Protein AF-A0A9Q0Z6P2-F1 (afdb_monomer_lite)

Foldseek 3Di:
DACAAPPPRHHAQKFKAALVPDGSHHPVVCCCCCPVVVQQADPPPRHHGPDIDMDGPPPPVDDDDNPCVVVPD

Secondary structure (DSSP, 8-state):
---B-TTT--B-SEEEE-TT----SBHHHHHHHHHTS---B-TTT--B-S--EEEE--GGGS------GGG--

Organism: NCBI:txid2511006

pLDDT: mean 90.12, std 10.17, range [53.44, 98.12]

InterPro domains:
  IPR001841 Zinc finger, RING-type [PS50089] (5-46)
  IPR013083 Zinc finger, RING/FYVE/PHD-type [G3DSA:3.30.40.10] (1-62)
  IPR044288 ZNF598/HEL2 [PTHR22938] (1-71)

Sequence (73 aa):
MDDSCAVCAEVLEWVAYGACGHREVCSTCVARLRFICDDRRCCICKTESSVVFVTKALGDYTRMINDFSVFAI

Radius of gyration: 11.73 Å; chains: 1; bounding box: 30×17×30 Å

Structure (mmCIF, N/CA/C/O backbone):
data_AF-A0A9Q0Z6P2-F1
#
_entry.id   AF-A0A9Q0Z6P2-F1
#
loop_
_atom_site.group_PDB
_atom_site.id
_atom_site.type_symbol
_atom_site.label_atom_id
_atom_site.label_alt_id
_atom_site.label_comp_id
_atom_site.label_asym_id
_atom_site.label_entity_id
_atom_site.label_seq_id
_atom_site.pdbx_PDB_ins_code
_atom_site.Cartn_x
_atom_site.Cartn_y
_atom_site.Cartn_z
_atom_site.occupancy
_atom_site.B_iso_or_equiv
_atom_site.auth_seq_id
_atom_site.auth_comp_id
_atom_site.auth_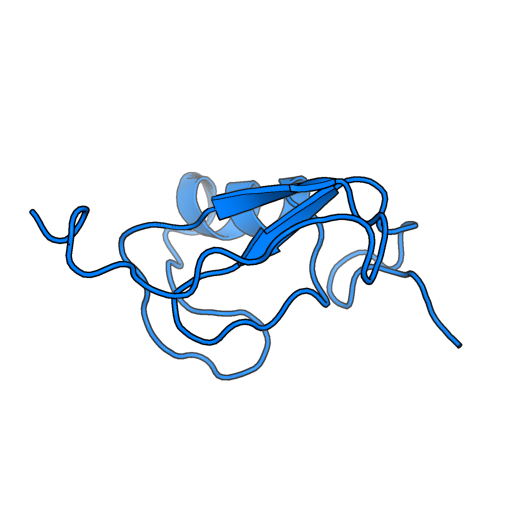asym_id
_atom_site.auth_atom_id
_atom_site.pdbx_PDB_model_num
ATOM 1 N N . MET A 1 1 ? 15.576 -10.852 -6.757 1.00 53.44 1 MET A N 1
ATOM 2 C CA . MET A 1 1 ? 14.348 -11.635 -6.985 1.00 53.44 1 MET A CA 1
ATOM 3 C C . MET A 1 1 ? 13.354 -11.185 -5.929 1.00 53.44 1 MET A C 1
ATOM 5 O O . MET A 1 1 ? 13.498 -11.612 -4.796 1.00 53.44 1 MET A O 1
ATOM 9 N N . ASP A 1 2 ? 12.441 -10.240 -6.116 1.00 55.97 2 ASP A N 1
ATOM 10 C CA . ASP A 1 2 ? 12.169 -9.257 -7.165 1.00 55.97 2 ASP A CA 1
ATOM 11 C C . ASP A 1 2 ? 11.706 -8.013 -6.393 1.00 55.97 2 ASP A C 1
ATOM 13 O O . ASP A 1 2 ? 10.669 -8.073 -5.734 1.00 55.97 2 ASP A O 1
ATOM 17 N N . ASP A 1 3 ? 12.460 -6.907 -6.426 1.00 78.38 3 ASP A N 1
ATOM 18 C CA . ASP A 1 3 ? 12.071 -5.635 -5.788 1.00 78.38 3 ASP A CA 1
ATOM 19 C C . ASP A 1 3 ? 10.973 -4.949 -6.614 1.00 78.38 3 ASP A C 1
ATOM 21 O O . ASP A 1 3 ? 11.077 -3.779 -6.965 1.00 78.38 3 ASP A O 1
ATOM 25 N N . SER A 1 4 ? 9.946 -5.701 -7.003 1.00 94.06 4 SER A N 1
ATOM 26 C CA . SER A 1 4 ? 8.860 -5.262 -7.869 1.00 94.06 4 SER A CA 1
ATOM 27 C C . SER A 1 4 ? 7.523 -5.393 -7.156 1.00 94.06 4 SER A C 1
ATOM 29 O O . SER A 1 4 ? 7.302 -6.280 -6.332 1.00 94.06 4 SER A O 1
ATOM 31 N N . CYS A 1 5 ? 6.616 -4.480 -7.462 1.00 95.69 5 CYS A N 1
ATOM 32 C CA . CYS A 1 5 ? 5.281 -4.455 -6.909 1.00 95.69 5 CYS A CA 1
ATOM 33 C C . CYS A 1 5 ? 4.478 -5.654 -7.414 1.00 95.69 5 CYS A C 1
ATOM 35 O O . CYS A 1 5 ? 4.260 -5.790 -8.615 1.00 95.69 5 CYS A O 1
ATOM 37 N N . ALA A 1 6 ? 3.917 -6.446 -6.502 1.00 95.38 6 ALA A N 1
ATOM 38 C CA . ALA A 1 6 ? 3.075 -7.599 -6.822 1.00 95.38 6 ALA A CA 1
ATOM 39 C C . ALA A 1 6 ? 1.795 -7.246 -7.612 1.00 95.38 6 ALA A C 1
ATOM 41 O O . ALA A 1 6 ? 1.102 -8.139 -8.090 1.00 95.38 6 ALA A O 1
ATOM 42 N N . VAL A 1 7 ? 1.457 -5.955 -7.731 1.00 96.19 7 VAL A N 1
ATOM 43 C CA . VAL A 1 7 ? 0.275 -5.470 -8.461 1.00 96.19 7 VAL A CA 1
ATOM 44 C C . VAL A 1 7 ? 0.635 -4.921 -9.840 1.00 96.19 7 VAL A C 1
ATOM 46 O O . VAL A 1 7 ? -0.010 -5.279 -10.819 1.00 96.19 7 VAL A O 1
ATOM 49 N N . CYS A 1 8 ? 1.627 -4.034 -9.930 1.00 96.94 8 CYS A N 1
ATOM 50 C CA . CYS A 1 8 ? 1.957 -3.342 -11.181 1.00 96.94 8 CYS A CA 1
ATOM 51 C C . CYS A 1 8 ? 3.304 -3.741 -11.789 1.00 96.94 8 CYS A C 1
ATOM 53 O O . CYS A 1 8 ? 3.658 -3.189 -12.820 1.00 96.94 8 CYS A O 1
ATOM 55 N N . ALA A 1 9 ? 4.052 -4.651 -11.157 1.00 95.88 9 ALA A N 1
ATOM 56 C CA . ALA A 1 9 ? 5.387 -5.110 -11.559 1.00 95.88 9 ALA A CA 1
ATOM 57 C C . ALA A 1 9 ? 6.478 -4.018 -11.658 1.00 95.88 9 ALA A C 1
ATOM 59 O O . ALA A 1 9 ? 7.605 -4.310 -12.045 1.00 95.88 9 ALA A O 1
ATOM 60 N N . GLU A 1 10 ? 6.180 -2.779 -11.258 1.00 95.44 10 GLU A N 1
ATOM 61 C CA . GLU A 1 10 ? 7.154 -1.682 -11.164 1.00 95.44 10 GLU A CA 1
ATOM 62 C C . GLU A 1 10 ? 8.072 -1.832 -9.951 1.00 95.44 10 GLU A C 1
ATOM 64 O O . GLU A 1 10 ? 7.674 -2.415 -8.942 1.00 95.44 10 GLU A O 1
ATOM 69 N N . VAL A 1 11 ? 9.266 -1.239 -10.011 1.00 93.94 11 VAL A N 1
ATOM 70 C CA . VAL A 1 11 ? 10.246 -1.282 -8.915 1.00 93.94 11 VAL A CA 1
ATOM 71 C C . VAL A 1 11 ? 9.680 -0.664 -7.626 1.00 93.94 11 VAL A C 1
ATOM 73 O O . VAL A 1 11 ? 9.070 0.408 -7.628 1.00 93.94 11 VAL A O 1
ATOM 76 N N . LEU A 1 12 ? 9.891 -1.335 -6.493 1.00 93.69 12 LEU A N 1
ATOM 77 C CA . LEU A 1 12 ? 9.481 -0.882 -5.168 1.00 93.69 12 LEU A CA 1
ATOM 78 C C . LEU A 1 12 ? 10.467 0.158 -4.638 1.00 93.69 12 LEU A C 1
ATOM 80 O O . LEU A 1 12 ? 11.437 -0.171 -3.970 1.00 93.69 12 LEU A O 1
ATOM 84 N N . GLU A 1 13 ? 10.187 1.435 -4.884 1.00 93.62 13 GLU A N 1
ATOM 85 C CA . GLU A 1 13 ? 10.880 2.540 -4.203 1.00 93.62 13 GLU A CA 1
ATOM 86 C C . GLU A 1 13 ? 10.185 2.930 -2.891 1.00 93.62 13 GLU A C 1
ATOM 88 O O . GLU A 1 13 ? 10.828 3.243 -1.884 1.00 93.62 13 GLU A O 1
ATOM 93 N N . TRP A 1 14 ? 8.852 2.885 -2.906 1.00 95.50 14 TRP A N 1
ATOM 94 C CA . TRP A 1 14 ? 7.974 3.228 -1.794 1.00 95.50 14 TRP A CA 1
ATOM 95 C C . TRP A 1 14 ? 6.924 2.146 -1.617 1.0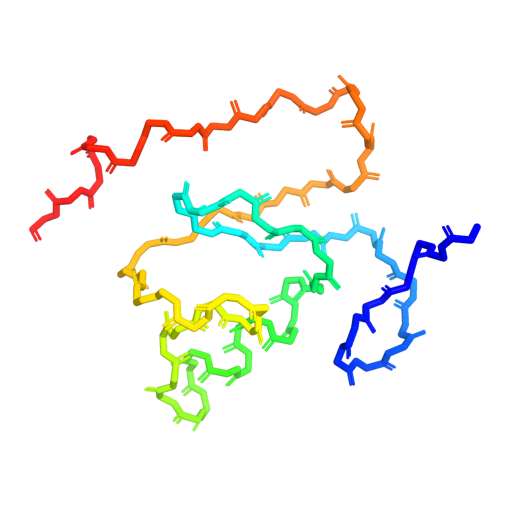0 95.50 14 TRP A C 1
ATOM 97 O O . TRP A 1 14 ? 6.194 1.822 -2.555 1.00 95.50 14 TRP A O 1
ATOM 107 N N . VAL A 1 15 ? 6.805 1.636 -0.399 1.00 95.12 15 VAL A N 1
ATOM 108 C CA . VAL A 1 15 ? 5.845 0.592 -0.031 1.00 95.12 15 VAL A CA 1
ATOM 109 C C . VAL A 1 15 ? 4.787 1.160 0.892 1.00 95.12 15 VAL A C 1
ATOM 111 O O . VAL A 1 15 ? 5.030 2.144 1.599 1.00 95.12 15 VAL A O 1
ATOM 114 N N . ALA A 1 16 ? 3.620 0.523 0.910 1.00 95.88 16 ALA A N 1
ATOM 115 C CA . ALA A 1 16 ? 2.629 0.781 1.939 1.00 95.88 16 ALA A CA 1
ATOM 116 C C . ALA A 1 16 ? 2.111 -0.519 2.555 1.00 95.88 16 ALA A C 1
ATOM 118 O O . ALA A 1 16 ? 1.823 -1.472 1.835 1.00 95.88 16 ALA A O 1
ATOM 119 N N . TYR A 1 17 ? 1.993 -0.552 3.882 1.00 94.44 17 TYR A N 1
ATOM 120 C CA . TYR A 1 17 ? 1.619 -1.754 4.628 1.00 94.44 17 TYR A CA 1
ATOM 121 C C . TYR A 1 17 ? 0.740 -1.424 5.839 1.00 94.44 17 TYR A C 1
ATOM 123 O O . TYR A 1 17 ? 0.842 -0.349 6.429 1.00 94.44 17 TYR A O 1
ATOM 131 N N . GLY A 1 18 ? -0.148 -2.355 6.192 1.00 94.31 18 GLY A N 1
ATOM 132 C CA . GLY A 1 18 ? -0.925 -2.325 7.437 1.00 94.31 18 GLY A CA 1
ATOM 133 C C . GLY A 1 18 ? -0.261 -3.161 8.535 1.00 94.31 18 GLY A C 1
ATOM 134 O O . GLY A 1 18 ? 0.841 -3.670 8.344 1.00 94.31 18 GLY A O 1
ATOM 135 N N . ALA A 1 19 ? -0.962 -3.407 9.644 1.00 92.50 19 ALA A N 1
ATOM 136 C CA . ALA A 1 19 ? -0.449 -4.202 10.774 1.00 92.50 19 ALA A CA 1
ATOM 137 C C . ALA A 1 19 ? 0.028 -5.621 10.400 1.00 92.50 19 ALA A C 1
ATOM 139 O O . ALA A 1 19 ? 0.825 -6.218 11.115 1.00 92.50 19 ALA A O 1
ATOM 140 N N . CYS A 1 20 ? -0.422 -6.149 9.257 1.00 93.38 20 CYS A N 1
ATOM 141 C CA . CYS A 1 20 ? 0.041 -7.423 8.707 1.00 93.38 20 CYS A CA 1
ATOM 142 C C . CYS A 1 20 ? 1.502 -7.423 8.213 1.00 93.38 20 CYS A C 1
ATOM 144 O O . CYS A 1 20 ? 2.050 -8.498 8.001 1.00 93.38 20 CYS A O 1
ATOM 146 N N . GLY A 1 21 ? 2.128 -6.259 7.997 1.00 92.19 21 GLY A N 1
ATOM 147 C CA . GLY A 1 21 ? 3.554 -6.154 7.653 1.00 92.19 21 GLY A CA 1
ATOM 148 C C . GLY A 1 21 ? 3.948 -6.508 6.210 1.00 92.19 21 GLY A C 1
ATOM 149 O O . GLY A 1 21 ? 5.124 -6.395 5.873 1.00 92.19 21 GLY A O 1
ATOM 150 N N . HIS A 1 22 ? 3.003 -6.898 5.351 1.00 94.12 22 HIS A N 1
ATOM 151 C CA . HIS A 1 22 ? 3.250 -7.192 3.931 1.00 94.12 22 HIS A CA 1
ATOM 152 C C . HIS A 1 22 ? 3.641 -5.926 3.148 1.00 94.12 22 HIS A C 1
ATOM 154 O O . HIS A 1 22 ? 2.881 -4.956 3.124 1.00 94.12 22 HIS A O 1
ATOM 160 N N . ARG A 1 23 ? 4.823 -5.937 2.517 1.00 93.25 23 ARG A N 1
ATOM 161 C CA . ARG A 1 23 ? 5.485 -4.794 1.846 1.00 93.25 23 ARG A CA 1
ATOM 162 C C . ARG A 1 23 ? 5.720 -5.013 0.348 1.00 93.25 23 ARG A C 1
ATOM 164 O O . ARG A 1 23 ? 6.439 -4.256 -0.289 1.00 93.25 23 ARG A O 1
ATOM 171 N N . GLU A 1 24 ? 5.090 -6.023 -0.227 1.00 94.69 24 GLU A N 1
ATOM 172 C CA . GLU A 1 24 ? 5.259 -6.455 -1.614 1.00 94.69 24 GLU A CA 1
ATOM 173 C C . GLU A 1 24 ? 4.503 -5.555 -2.613 1.00 94.69 24 GLU A C 1
ATOM 175 O O . GLU A 1 24 ? 4.442 -5.851 -3.803 1.00 94.69 24 GLU A O 1
ATOM 180 N N . VAL A 1 25 ? 3.882 -4.461 -2.154 1.00 96.25 25 VAL A N 1
ATOM 181 C CA . VAL A 1 25 ? 3.042 -3.579 -2.975 1.00 96.25 25 VAL A CA 1
ATOM 182 C C . VAL A 1 25 ? 3.464 -2.123 -2.814 1.00 96.25 25 VAL A C 1
ATOM 184 O O . VAL A 1 25 ? 3.658 -1.628 -1.700 1.00 96.25 25 VAL A O 1
ATOM 187 N N . CYS A 1 26 ? 3.569 -1.414 -3.940 1.00 97.12 26 CYS A N 1
ATOM 188 C CA . CYS A 1 26 ? 3.953 -0.011 -3.941 1.00 97.12 26 CYS A CA 1
ATOM 189 C C . CYS A 1 26 ? 2.863 0.883 -3.333 1.00 97.12 26 CYS A C 1
ATOM 191 O O . CYS A 1 26 ? 1.661 0.597 -3.415 1.00 97.12 26 CYS A O 1
ATOM 193 N N . SER A 1 27 ? 3.282 2.014 -2.768 1.00 97.31 27 SER A N 1
ATOM 194 C CA . SER A 1 27 ? 2.382 2.981 -2.130 1.00 97.31 27 SER A CA 1
ATOM 195 C C . SER A 1 27 ? 1.278 3.477 -3.069 1.00 97.31 27 SER A C 1
ATOM 197 O O . SER A 1 27 ? 0.132 3.633 -2.650 1.00 97.31 27 SER A O 1
ATOM 199 N N . THR A 1 28 ? 1.583 3.646 -4.359 1.00 98.06 28 THR A N 1
ATOM 200 C CA . THR A 1 28 ? 0.611 4.062 -5.376 1.00 98.06 28 THR A CA 1
ATOM 201 C C . THR A 1 28 ? -0.484 3.022 -5.595 1.00 98.06 28 THR A C 1
ATOM 203 O O . THR A 1 28 ? -1.657 3.385 -5.668 1.00 98.06 28 THR A O 1
ATOM 206 N N . CYS A 1 29 ? -0.141 1.733 -5.682 1.00 98.12 29 CYS A N 1
ATOM 207 C CA . CYS A 1 29 ? -1.138 0.674 -5.852 1.00 98.12 29 CYS A CA 1
ATOM 208 C C . CYS A 1 29 ? -2.028 0.541 -4.613 1.00 98.12 29 CYS A C 1
ATOM 210 O O . CYS A 1 29 ? -3.247 0.438 -4.753 1.00 98.12 29 CYS A O 1
ATOM 212 N N . VAL A 1 30 ? -1.449 0.638 -3.412 1.00 97.75 30 VAL A N 1
ATOM 213 C CA . VAL A 1 30 ? -2.228 0.660 -2.164 1.00 97.75 30 VAL A CA 1
ATOM 214 C C . VAL A 1 30 ? -3.170 1.866 -2.126 1.00 97.75 30 VAL A C 1
ATOM 216 O O . VAL A 1 30 ? -4.349 1.702 -1.827 1.00 97.75 30 VAL A O 1
ATOM 219 N N . ALA A 1 31 ? -2.703 3.067 -2.483 1.00 97.81 31 ALA A N 1
ATOM 220 C CA . ALA A 1 31 ? -3.552 4.258 -2.531 1.00 97.81 31 ALA A CA 1
ATOM 221 C C . ALA A 1 31 ? -4.703 4.111 -3.541 1.00 97.81 31 ALA A C 1
ATOM 223 O O . ALA A 1 31 ? -5.847 4.413 -3.213 1.00 97.81 31 ALA A O 1
ATOM 224 N N . ARG A 1 32 ? -4.432 3.595 -4.748 1.00 98.12 32 ARG A N 1
ATOM 225 C CA . ARG A 1 32 ? -5.472 3.347 -5.761 1.00 98.12 32 ARG A CA 1
ATOM 226 C C . ARG A 1 32 ? -6.543 2.389 -5.247 1.00 98.12 32 ARG A C 1
ATOM 228 O O . ARG A 1 32 ? -7.722 2.700 -5.358 1.00 98.12 32 ARG A O 1
ATOM 235 N N . LEU A 1 33 ? -6.153 1.271 -4.636 1.00 96.50 33 LEU A N 1
ATOM 236 C CA . LEU A 1 33 ? -7.117 0.319 -4.079 1.00 96.50 33 LEU A CA 1
ATOM 237 C C . LEU A 1 33 ? -7.982 0.952 -2.989 1.00 96.50 33 LEU A C 1
ATOM 239 O O . LEU A 1 33 ? -9.200 0.811 -3.027 1.00 96.50 33 LEU A O 1
ATOM 243 N N . ARG A 1 34 ? -7.372 1.711 -2.076 1.00 96.88 34 ARG A N 1
ATOM 244 C CA . ARG A 1 34 ? -8.088 2.318 -0.948 1.00 96.88 34 ARG A CA 1
ATOM 245 C C . ARG A 1 34 ? -9.001 3.472 -1.349 1.00 96.88 34 ARG A C 1
ATOM 247 O O . ARG A 1 34 ? -10.088 3.577 -0.802 1.00 96.88 34 ARG A O 1
ATOM 254 N N . PHE A 1 35 ? -8.564 4.348 -2.254 1.00 96.88 35 PHE A N 1
ATOM 255 C CA . PHE A 1 35 ? -9.296 5.579 -2.584 1.00 96.88 35 PHE A CA 1
ATOM 256 C C . PHE A 1 35 ? -10.162 5.473 -3.841 1.00 96.88 35 PHE A C 1
ATOM 258 O O . PHE A 1 35 ? -11.154 6.185 -3.942 1.00 96.88 35 PHE A O 1
ATOM 265 N N . ILE A 1 36 ? -9.794 4.623 -4.804 1.00 97.25 36 ILE A N 1
ATOM 266 C CA . ILE A 1 36 ? -10.530 4.477 -6.071 1.00 97.25 36 ILE A CA 1
ATOM 267 C C . ILE A 1 36 ? -11.436 3.249 -6.021 1.00 97.25 36 ILE A C 1
ATOM 269 O O . ILE A 1 36 ? -12.587 3.323 -6.440 1.00 97.25 36 ILE A O 1
ATOM 273 N N . CYS A 1 37 ? -10.930 2.128 -5.504 1.00 96.56 37 CYS A N 1
ATOM 274 C CA . CYS A 1 37 ? -11.687 0.875 -5.446 1.00 96.56 37 CYS A CA 1
ATOM 275 C C . CYS A 1 37 ? -12.419 0.657 -4.110 1.00 96.56 37 CYS A C 1
ATOM 277 O O . CYS A 1 37 ? -13.106 -0.351 -3.980 1.00 96.56 37 CYS A O 1
ATOM 279 N N . ASP A 1 38 ? -12.237 1.551 -3.129 1.00 96.81 38 ASP A N 1
ATOM 280 C CA . ASP A 1 38 ? -12.719 1.424 -1.740 1.00 96.81 38 ASP A CA 1
ATOM 281 C C . ASP A 1 38 ? -12.352 0.076 -1.073 1.00 96.81 38 ASP A C 1
ATOM 283 O O . ASP A 1 38 ? -13.020 -0.399 -0.158 1.00 96.81 38 ASP A O 1
ATOM 287 N N . ASP A 1 39 ? -11.250 -0.556 -1.502 1.00 97.00 39 ASP A N 1
ATOM 288 C CA . ASP A 1 39 ? -10.745 -1.794 -0.903 1.00 97.00 39 ASP A CA 1
ATOM 289 C C . ASP A 1 39 ? -9.601 -1.486 0.068 1.00 97.00 39 ASP A C 1
ATOM 291 O O . ASP A 1 39 ? -8.490 -1.101 -0.312 1.00 97.00 39 ASP A O 1
ATOM 295 N N . ARG A 1 40 ? -9.882 -1.662 1.362 1.00 96.56 40 ARG A N 1
ATOM 296 C CA . ARG A 1 40 ? -8.944 -1.396 2.462 1.00 96.56 40 ARG A CA 1
ATOM 297 C C . ARG A 1 40 ? -8.159 -2.623 2.911 1.00 96.56 40 ARG A C 1
ATOM 299 O O . ARG A 1 40 ? -7.418 -2.544 3.895 1.00 96.56 40 ARG A O 1
ATOM 306 N N . ARG A 1 41 ? -8.316 -3.756 2.230 1.00 97.06 41 ARG A N 1
ATOM 307 C CA . ARG A 1 41 ? -7.650 -5.007 2.590 1.00 97.06 41 ARG A CA 1
ATOM 308 C C . ARG A 1 41 ? -6.230 -5.056 2.045 1.00 97.06 41 ARG A C 1
ATOM 310 O O . ARG A 1 41 ? -5.921 -4.527 0.979 1.00 97.06 41 ARG A O 1
ATOM 317 N N . CYS A 1 42 ? -5.353 -5.743 2.768 1.00 96.44 42 CYS A N 1
ATOM 318 C CA . CYS A 1 42 ? -4.024 -6.074 2.270 1.00 96.44 42 CYS A CA 1
ATOM 319 C C . CYS A 1 42 ? -4.133 -6.874 0.960 1.00 96.44 42 CYS A C 1
ATOM 321 O O . CYS A 1 42 ? -4.902 -7.830 0.874 1.00 96.44 42 CYS A O 1
ATOM 323 N N . CYS A 1 43 ? -3.329 -6.536 -0.050 1.00 94.12 43 CYS A N 1
ATOM 324 C CA . CYS A 1 43 ? -3.332 -7.250 -1.330 1.00 94.12 43 CYS A CA 1
ATOM 325 C C . CYS A 1 43 ? -2.930 -8.722 -1.191 1.00 94.12 43 CYS A C 1
ATOM 327 O O . CYS A 1 43 ? -3.433 -9.546 -1.955 1.00 94.12 43 CYS A O 1
ATOM 329 N N . ILE A 1 44 ? -2.073 -9.018 -0.208 1.00 96.00 44 ILE A N 1
ATOM 330 C CA . ILE A 1 44 ? -1.429 -10.316 -0.004 1.00 96.00 44 ILE A CA 1
ATOM 331 C C . ILE A 1 44 ? -2.301 -11.219 0.869 1.00 96.00 44 ILE A C 1
ATOM 333 O O . ILE A 1 44 ? -2.825 -12.220 0.393 1.00 96.00 44 ILE A O 1
ATOM 337 N N . CYS A 1 45 ? -2.539 -10.837 2.126 1.00 97.12 45 CYS A N 1
ATOM 338 C CA . CYS A 1 45 ? -3.261 -11.679 3.086 1.00 97.12 45 CYS A CA 1
ATOM 339 C C . CYS A 1 45 ? -4.750 -11.340 3.248 1.00 97.12 45 CYS A C 1
ATOM 341 O O . CYS A 1 45 ? -5.436 -11.982 4.037 1.00 97.12 45 CYS A O 1
ATOM 343 N N . LYS A 1 46 ? -5.259 -10.320 2.544 1.00 96.25 46 LYS A N 1
ATOM 344 C CA . LYS A 1 46 ? -6.660 -9.853 2.603 1.00 96.25 46 LYS A CA 1
ATOM 345 C C . LYS A 1 46 ? -7.150 -9.370 3.976 1.00 96.25 46 LYS A C 1
ATOM 347 O O . LYS A 1 46 ? -8.322 -9.025 4.099 1.00 96.25 46 LYS A O 1
ATOM 352 N N . THR A 1 47 ? -6.273 -9.264 4.977 1.00 95.88 47 THR A N 1
ATOM 353 C CA . THR A 1 47 ? -6.593 -8.644 6.270 1.00 95.88 47 THR A CA 1
ATOM 354 C C . THR A 1 47 ? -7.025 -7.197 6.060 1.00 95.88 47 THR A C 1
ATOM 356 O O . THR A 1 47 ? 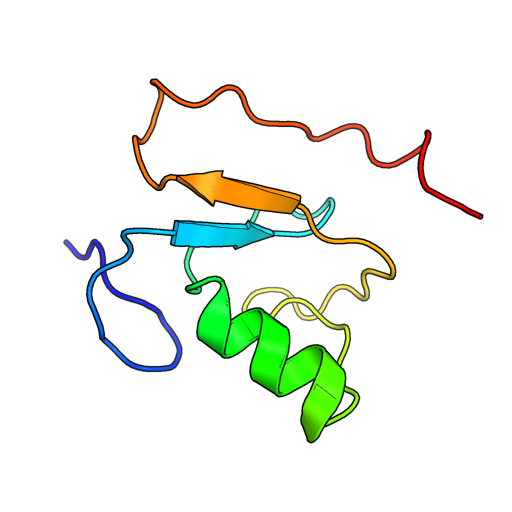-6.330 -6.430 5.387 1.00 95.88 47 THR A O 1
ATOM 359 N N . GLU A 1 48 ? -8.173 -6.829 6.620 1.00 94.75 48 GLU A N 1
ATOM 360 C CA . GLU A 1 48 ? -8.659 -5.454 6.610 1.00 94.75 48 GLU A CA 1
ATOM 361 C C . GLU A 1 48 ? -7.750 -4.553 7.451 1.00 94.75 48 GLU A C 1
ATOM 363 O O . GLU A 1 48 ? -7.249 -4.948 8.503 1.00 94.75 48 GLU A O 1
ATOM 368 N N . SER A 1 49 ? -7.507 -3.334 6.974 1.00 92.62 49 SER A N 1
ATOM 369 C CA . SER A 1 49 ? -6.667 -2.375 7.678 1.00 92.62 49 SER A CA 1
ATOM 370 C C . SER A 1 49 ? -7.189 -0.962 7.453 1.00 92.62 49 SER A C 1
ATOM 372 O O . SER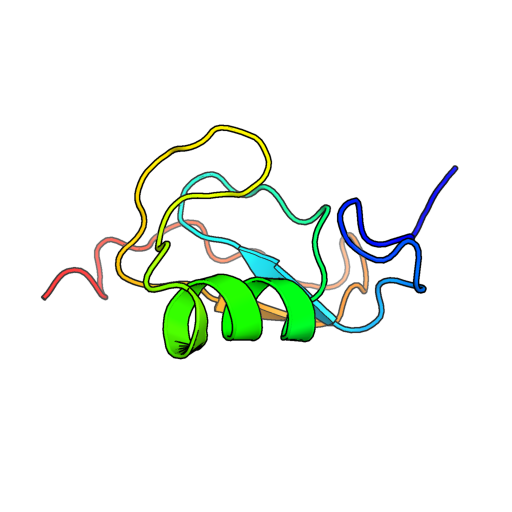 A 1 49 ? -7.244 -0.487 6.319 1.00 92.62 49 SER A O 1
ATOM 374 N N . SER A 1 50 ? -7.599 -0.270 8.516 1.00 91.56 50 SER A N 1
ATOM 375 C CA . SER A 1 50 ? -8.100 1.112 8.451 1.00 91.56 50 SER A CA 1
ATOM 376 C C . SER A 1 50 ? -6.984 2.134 8.211 1.00 91.56 50 SER A C 1
ATOM 378 O O . SER A 1 50 ? -7.201 3.128 7.518 1.00 91.56 50 SER A O 1
ATOM 380 N N . VAL A 1 51 ? -5.775 1.844 8.692 1.00 92.50 51 VAL A N 1
ATOM 381 C CA . VAL A 1 51 ? -4.590 2.704 8.607 1.00 92.50 51 VAL A CA 1
ATOM 382 C C . VAL A 1 51 ? -3.441 1.926 7.975 1.00 92.50 51 VAL A C 1
ATOM 384 O O . VAL A 1 51 ? -3.232 0.762 8.293 1.00 92.50 51 VAL A O 1
ATOM 387 N N . VAL A 1 52 ? -2.681 2.573 7.092 1.00 94.94 52 VAL A N 1
ATOM 388 C CA . VAL A 1 52 ? -1.466 2.014 6.482 1.00 94.94 52 VAL A CA 1
ATOM 389 C C . VAL A 1 52 ? -0.306 2.990 6.654 1.00 94.94 52 VAL A C 1
ATOM 391 O O . VAL A 1 52 ? -0.513 4.202 6.608 1.00 94.94 52 VAL A O 1
ATOM 394 N N . PHE A 1 53 ? 0.912 2.477 6.810 1.00 94.06 53 PHE A N 1
ATOM 395 C CA . PHE A 1 53 ? 2.130 3.283 6.746 1.00 94.06 53 PHE A CA 1
ATOM 396 C C . PHE A 1 53 ? 2.691 3.286 5.344 1.00 94.06 53 PHE A C 1
ATOM 398 O O . PHE A 1 53 ? 2.727 2.246 4.695 1.00 94.06 53 PHE A O 1
ATOM 405 N N . VAL A 1 54 ? 3.193 4.441 4.920 1.00 95.25 54 VAL A N 1
ATOM 406 C CA . VAL A 1 54 ? 3.986 4.587 3.702 1.00 95.25 54 VAL A CA 1
ATOM 407 C C . VAL A 1 54 ? 5.437 4.787 4.104 1.00 95.25 54 VAL A C 1
AT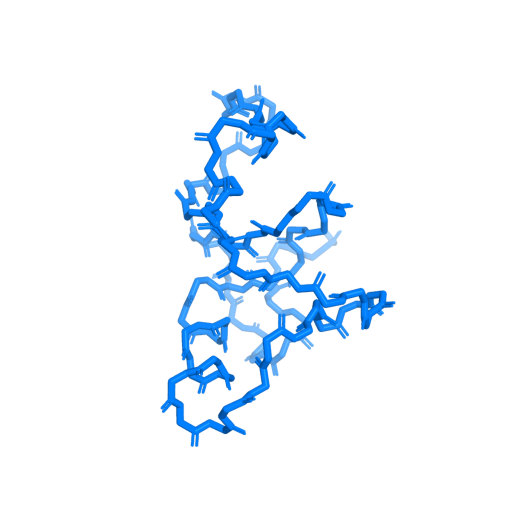OM 409 O O . VAL A 1 54 ? 5.733 5.629 4.950 1.00 95.25 54 VAL A O 1
ATOM 412 N N . THR A 1 55 ? 6.343 4.019 3.509 1.00 93.69 55 THR A N 1
ATOM 413 C CA . THR A 1 55 ? 7.774 4.147 3.791 1.00 93.69 55 THR A CA 1
ATOM 414 C C . THR A 1 55 ? 8.632 3.806 2.580 1.00 93.69 55 THR A C 1
ATOM 416 O O . THR A 1 55 ? 8.165 3.176 1.629 1.00 93.69 55 THR A O 1
ATOM 419 N N . LYS A 1 56 ? 9.898 4.223 2.615 1.00 92.56 56 LYS A N 1
ATOM 420 C CA . LYS A 1 56 ? 10.870 3.910 1.570 1.00 92.56 56 LYS A CA 1
ATOM 421 C C . LYS A 1 56 ? 11.297 2.443 1.670 1.00 92.56 56 LYS A C 1
ATOM 423 O O . LYS A 1 56 ? 11.495 1.921 2.766 1.00 92.56 56 LYS A O 1
ATOM 428 N N . ALA A 1 57 ? 11.468 1.784 0.531 1.00 87.69 57 ALA A N 1
ATOM 429 C CA . ALA A 1 57 ? 11.844 0.375 0.437 1.00 87.69 57 ALA A CA 1
ATOM 430 C C . ALA A 1 57 ? 13.358 0.148 0.644 1.00 87.69 57 ALA A C 1
ATOM 432 O O . ALA A 1 57 ? 14.019 -0.485 -0.168 1.00 87.69 57 ALA A O 1
ATOM 433 N N . LEU A 1 58 ? 13.946 0.681 1.721 1.00 86.50 58 LEU A N 1
ATOM 434 C CA . LEU A 1 58 ? 15.385 0.519 2.001 1.00 86.50 58 LEU A CA 1
ATOM 435 C C . LEU A 1 58 ? 15.701 -0.757 2.806 1.00 86.50 58 LEU A C 1
ATOM 437 O O . LEU A 1 58 ? 16.648 -0.765 3.587 1.00 86.50 58 LEU A O 1
ATOM 441 N N . GLY A 1 59 ? 14.895 -1.815 2.681 1.00 79.12 59 GLY A N 1
ATOM 442 C CA . GLY A 1 59 ? 15.082 -3.058 3.441 1.00 79.12 59 GLY A CA 1
ATOM 443 C C . GLY A 1 59 ? 15.198 -2.821 4.954 1.00 79.12 59 GLY A C 1
ATOM 444 O O . GLY A 1 59 ? 14.368 -2.126 5.546 1.00 79.12 59 GLY A O 1
ATOM 445 N N . ASP A 1 60 ? 16.252 -3.365 5.567 1.00 78.06 60 ASP A N 1
ATOM 446 C CA . ASP A 1 60 ? 16.507 -3.294 7.015 1.00 78.06 60 ASP A CA 1
ATOM 447 C C . ASP A 1 60 ? 16.948 -1.905 7.510 1.00 78.06 60 ASP A C 1
ATOM 449 O O . ASP A 1 60 ? 16.937 -1.639 8.712 1.00 78.06 60 ASP A O 1
ATOM 453 N N . TYR A 1 61 ? 17.278 -0.974 6.606 1.00 80.38 61 TYR A N 1
ATOM 454 C CA . TYR A 1 61 ? 17.593 0.414 6.975 1.00 80.38 61 TYR A CA 1
ATOM 455 C C . TYR A 1 61 ? 16.351 1.221 7.370 1.00 80.38 61 TYR A C 1
ATOM 457 O O . TYR A 1 61 ? 16.464 2.329 7.895 1.00 80.38 61 TYR A O 1
ATOM 465 N N . THR A 1 62 ? 15.156 0.690 7.111 1.00 80.69 62 THR A N 1
ATOM 466 C CA . THR A 1 62 ? 13.891 1.332 7.463 1.00 80.69 62 THR A CA 1
ATOM 467 C C . THR A 1 62 ? 13.257 0.613 8.643 1.00 80.69 62 THR A C 1
ATOM 469 O O . THR A 1 62 ? 12.766 -0.508 8.515 1.00 80.69 62 THR A O 1
ATOM 472 N N . ARG A 1 63 ? 13.223 1.282 9.803 1.00 83.00 63 ARG A N 1
ATOM 473 C CA . ARG A 1 63 ? 12.537 0.754 10.987 1.00 83.00 63 ARG A CA 1
ATOM 474 C C . ARG A 1 63 ? 11.055 0.543 10.675 1.00 83.00 63 ARG A C 1
ATOM 476 O O . ARG A 1 63 ? 10.357 1.478 10.289 1.00 83.00 63 ARG A O 1
ATOM 483 N N . MET A 1 64 ? 10.579 -0.679 10.889 1.00 82.12 64 MET A N 1
ATOM 484 C CA . MET A 1 64 ? 9.168 -1.019 10.728 1.00 82.12 64 MET A CA 1
ATOM 485 C C . MET A 1 64 ? 8.354 -0.569 11.941 1.00 82.12 64 MET A C 1
ATOM 487 O O . MET A 1 64 ? 8.797 -0.701 13.086 1.00 82.12 64 MET A O 1
ATOM 491 N N . ILE A 1 65 ? 7.158 -0.048 11.675 1.00 84.31 65 ILE A N 1
ATOM 492 C CA . ILE A 1 65 ? 6.164 0.282 12.693 1.00 84.31 65 ILE A CA 1
ATOM 493 C C . ILE A 1 65 ? 5.082 -0.784 12.601 1.00 84.31 65 ILE A C 1
ATOM 495 O O . ILE A 1 65 ? 4.301 -0.804 11.656 1.00 84.31 65 ILE A O 1
ATOM 499 N N . ASN A 1 66 ? 5.058 -1.675 13.588 1.00 77.12 66 ASN A N 1
ATOM 500 C CA . ASN A 1 66 ? 4.082 -2.765 13.657 1.00 77.12 66 ASN A CA 1
ATOM 501 C C . ASN A 1 66 ? 3.003 -2.503 14.714 1.00 77.12 66 ASN A C 1
ATOM 503 O O . ASN A 1 66 ? 2.001 -3.212 14.759 1.00 77.12 66 ASN A O 1
ATOM 507 N N . ASP A 1 67 ? 3.196 -1.485 15.555 1.00 82.25 67 ASP A N 1
ATOM 508 C CA . ASP A 1 67 ? 2.202 -1.069 16.532 1.00 82.25 67 ASP A CA 1
ATOM 509 C C . ASP A 1 67 ? 1.245 -0.051 15.904 1.00 82.25 67 ASP A C 1
ATOM 511 O O . ASP A 1 67 ? 1.532 1.140 15.800 1.00 82.25 67 ASP A O 1
ATOM 515 N N . PHE A 1 68 ? 0.108 -0.558 15.434 1.00 84.56 68 PHE A N 1
ATOM 516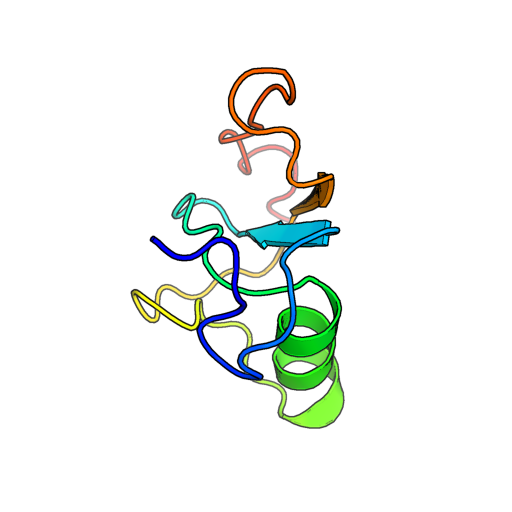 C CA . PHE A 1 68 ? -0.977 0.250 14.872 1.00 84.56 68 PHE A CA 1
ATOM 517 C C . PHE A 1 68 ? -2.008 0.649 15.936 1.00 84.56 68 PHE A C 1
ATOM 519 O O . PHE A 1 68 ? -2.941 1.388 15.625 1.00 84.56 68 PHE A O 1
ATOM 526 N N . SER A 1 69 ? -1.854 0.178 17.181 1.00 78.62 69 SER A N 1
ATOM 527 C CA . SER A 1 69 ? -2.827 0.389 18.258 1.00 78.62 69 SER A CA 1
ATOM 528 C C . SER A 1 69 ? -3.054 1.872 18.568 1.00 78.62 69 SER A C 1
ATOM 530 O O . SER A 1 69 ? -4.178 2.277 18.842 1.00 78.62 69 SER A O 1
ATOM 532 N N . VAL A 1 70 ? -2.021 2.702 18.415 1.00 77.69 70 VAL A N 1
ATOM 533 C CA . VAL A 1 70 ? -2.092 4.154 18.649 1.00 77.69 70 VAL A CA 1
ATOM 534 C C . VAL A 1 70 ? -2.861 4.930 17.567 1.00 77.69 70 VAL A C 1
ATOM 536 O O . VAL A 1 70 ? -3.133 6.113 17.748 1.00 77.69 70 VAL A O 1
ATOM 539 N N . PHE A 1 71 ? -3.207 4.284 16.447 1.00 72.94 71 PHE A N 1
ATOM 540 C CA . PHE A 1 71 ? -3.941 4.886 15.324 1.00 72.94 71 PHE A CA 1
ATOM 541 C C . PHE A 1 71 ? -5.321 4.259 15.102 1.00 72.94 71 PHE A C 1
ATOM 543 O O . PHE A 1 71 ? -6.017 4.634 14.157 1.00 72.94 71 PHE A O 1
ATOM 550 N N . ALA A 1 72 ? -5.715 3.295 15.938 1.00 61.81 72 ALA A N 1
ATOM 551 C CA . ALA A 1 72 ? -7.079 2.797 15.958 1.00 61.81 72 ALA A CA 1
ATOM 552 C C . ALA A 1 72 ? -7.974 3.885 16.577 1.00 61.81 72 ALA A C 1
ATOM 554 O O . ALA A 1 72 ? -7.934 4.108 17.785 1.00 61.81 72 ALA A O 1
ATOM 555 N N . ILE A 1 73 ? -8.709 4.597 15.718 1.00 58.34 73 ILE A N 1
ATOM 556 C CA . ILE A 1 73 ? -9.766 5.550 16.090 1.00 58.34 73 ILE A CA 1
ATOM 557 C C . ILE A 1 73 ? -11.094 4.798 16.133 1.00 58.34 73 ILE A C 1
ATOM 559 O O . ILE A 1 73 ? -11.331 4.013 15.183 1.00 58.34 73 ILE A O 1
#